Protein AF-A0A7V3K488-F1 (afdb_monomer_lite)

Foldseek 3Di:
DDDDPVVVVLVVLLVVQVVLLVCVLVPNWPVNPDDDPVQQDADPDDPRGGDHDDPVVVLVVVCVVLVVSCHDNRSHHDCVSCVVSVNNVSCVSNVD

Sequence (96 aa):
WNYSLFELVKLGQRRLNLLRAFNAREGIDARHDVPPERLFEPLRGGPSDGWAMDRGELAAAIRTYYAMNNWTPEGTPTRAVLEELGIAWVAGELGL

Secondary structure (DSSP, 8-state):
----HHHHHHHHHHHHHHHHHHHHHTT--GGG----GGGGSPP-SSTTTT----HHHHHHHHHHHHHHTTB-TTSPBPHHHHHHTT-THHHHHTT-

Radius of gyration: 17.14 Å; chains: 1; bounding box: 35×35×40 Å

pLDDT: mean 97.01, std 2.4, range [77.31, 98.62]

Structure (mmCIF, N/CA/C/O backbone):
data_AF-A0A7V3K488-F1
#
_entry.id   AF-A0A7V3K488-F1
#
loop_
_atom_site.group_PDB
_atom_site.id
_atom_site.type_symbol
_atom_site.label_atom_id
_atom_site.label_alt_id
_atom_site.label_comp_id
_atom_site.label_asym_id
_atom_site.label_entity_id
_atom_site.label_seq_id
_atom_site.pdbx_PDB_ins_code
_atom_site.Cartn_x
_atom_site.Cartn_y
_atom_site.Cartn_z
_atom_site.occupancy
_atom_site.B_iso_or_equiv
_atom_site.auth_seq_id
_atom_site.auth_comp_id
_atom_site.auth_asym_id
_atom_site.auth_atom_id
_atom_site.pdbx_PDB_model_num
ATOM 1 N N . TRP A 1 1 ? -18.580 22.145 11.915 1.00 77.31 1 TRP A N 1
ATOM 2 C CA . TRP A 1 1 ? -17.855 20.979 12.452 1.00 77.31 1 TRP A CA 1
ATOM 3 C C . TRP A 1 1 ? -16.462 21.432 12.840 1.00 77.31 1 TRP A C 1
ATOM 5 O O . TRP A 1 1 ? -15.891 22.219 12.096 1.00 77.31 1 TRP A O 1
ATOM 15 N N . ASN A 1 2 ? -15.964 20.999 13.998 1.00 91.75 2 ASN A N 1
ATOM 16 C CA . ASN A 1 2 ? -14.631 21.339 14.492 1.00 91.75 2 ASN A CA 1
ATOM 17 C C . ASN A 1 2 ? -13.790 20.058 14.492 1.00 91.75 2 ASN A C 1
ATOM 19 O O . ASN A 1 2 ? -14.037 19.188 15.320 1.00 91.75 2 ASN A O 1
ATOM 23 N N . TYR A 1 3 ? -12.881 19.927 13.527 1.00 95.69 3 TYR A N 1
ATOM 24 C CA . TYR A 1 3 ? -12.012 18.761 13.363 1.00 95.69 3 TYR A CA 1
ATOM 25 C C . TYR A 1 3 ? -10.551 19.187 13.424 1.00 95.69 3 TYR A C 1
ATOM 27 O O . TYR A 1 3 ? -10.154 20.176 12.807 1.00 95.69 3 TYR A O 1
ATOM 35 N N . SER A 1 4 ? -9.743 18.398 14.118 1.00 97.88 4 SER A N 1
ATOM 36 C CA . SER A 1 4 ? -8.288 18.476 14.078 1.00 97.88 4 SER A CA 1
ATOM 37 C C . SER A 1 4 ? -7.728 17.790 12.828 1.00 97.88 4 SER A C 1
ATOM 39 O O . SER A 1 4 ? -8.346 16.901 12.238 1.00 97.88 4 SER A O 1
ATOM 41 N N . LEU A 1 5 ? -6.500 18.152 12.448 1.00 97.38 5 LEU A N 1
ATOM 42 C CA . LEU A 1 5 ? -5.783 17.466 11.371 1.00 97.38 5 LEU A CA 1
ATOM 43 C C . LEU A 1 5 ? -5.623 15.964 11.657 1.00 97.38 5 LEU A C 1
ATOM 45 O O . LEU A 1 5 ? -5.762 15.147 10.752 1.00 97.38 5 LEU A O 1
ATOM 49 N N . PHE A 1 6 ? -5.379 15.598 12.917 1.00 96.81 6 PHE A N 1
ATOM 50 C CA . PHE A 1 6 ? -5.259 14.203 13.333 1.00 96.81 6 PHE A CA 1
ATOM 51 C C . PHE A 1 6 ? -6.538 13.406 13.040 1.00 96.81 6 PHE A C 1
ATOM 53 O O . PHE A 1 6 ? -6.473 12.321 12.461 1.00 96.81 6 PHE A O 1
ATOM 60 N N . GLU A 1 7 ? -7.708 13.960 13.366 1.00 97.12 7 GLU A N 1
ATOM 61 C CA . GLU A 1 7 ? -8.997 13.316 13.088 1.00 97.12 7 GLU A CA 1
ATOM 62 C C . GLU A 1 7 ? -9.255 13.166 11.587 1.00 97.12 7 GLU A C 1
ATOM 64 O O . GLU A 1 7 ? -9.755 12.129 11.149 1.00 97.12 7 GLU A O 1
ATOM 69 N N . LEU A 1 8 ? -8.864 14.158 10.781 1.00 97.69 8 LEU A N 1
ATOM 70 C CA . LEU A 1 8 ? -8.974 14.081 9.322 1.00 97.69 8 LEU A CA 1
ATOM 71 C C . LEU A 1 8 ? -8.063 12.993 8.735 1.00 97.69 8 LEU A C 1
ATOM 73 O O . LEU A 1 8 ? -8.491 12.235 7.862 1.00 97.69 8 LEU A O 1
ATOM 77 N N . VAL A 1 9 ? -6.835 12.859 9.243 1.00 97.19 9 VAL A N 1
ATOM 78 C CA . VAL A 1 9 ? -5.918 11.780 8.843 1.00 97.19 9 VAL A CA 1
ATOM 79 C C . VAL A 1 9 ? -6.493 10.414 9.227 1.00 97.19 9 VAL A C 1
ATOM 81 O O . VAL A 1 9 ? -6.518 9.507 8.393 1.00 97.19 9 VAL A O 1
ATOM 84 N N . LYS A 1 10 ? -7.038 10.267 10.443 1.00 97.25 10 LYS A N 1
ATOM 85 C CA . LYS A 1 10 ? -7.697 9.025 10.879 1.00 97.25 10 LYS A CA 1
ATOM 86 C C . LYS A 1 10 ? -8.933 8.684 10.053 1.00 97.25 10 LYS A C 1
ATOM 88 O O . LYS A 1 10 ? -9.146 7.515 9.734 1.00 97.25 10 LYS A O 1
ATOM 93 N N . LEU A 1 11 ? -9.713 9.682 9.644 1.00 97.75 11 LEU A N 1
ATOM 94 C CA . LEU A 1 11 ? -10.832 9.484 8.726 1.00 97.75 11 LEU A CA 1
ATOM 95 C C . LEU A 1 11 ? -10.355 8.935 7.371 1.00 97.75 11 LEU A C 1
ATOM 97 O O . LEU A 1 11 ? -10.936 7.975 6.859 1.00 97.75 11 LEU A O 1
ATOM 101 N N . GLY A 1 12 ? -9.278 9.499 6.817 1.00 98.06 12 GLY A N 1
ATOM 102 C CA . GLY A 1 12 ? -8.649 9.000 5.593 1.00 98.06 12 GLY A CA 1
ATOM 103 C C . GLY A 1 12 ? -8.153 7.560 5.738 1.00 98.06 12 GLY A C 1
ATOM 104 O O . GLY A 1 12 ? -8.447 6.720 4.886 1.00 98.06 12 GLY A O 1
ATOM 105 N N . GLN A 1 13 ? -7.484 7.250 6.852 1.00 98.19 13 GLN A N 1
ATOM 106 C CA . GLN A 1 13 ? -6.995 5.905 7.162 1.00 98.19 13 GLN A CA 1
ATOM 107 C C . GLN A 1 13 ? -8.149 4.892 7.265 1.00 98.19 13 GLN A C 1
ATOM 109 O O . GLN A 1 13 ? -8.069 3.811 6.677 1.00 98.19 13 GLN A O 1
ATOM 114 N N . ARG A 1 14 ? -9.259 5.249 7.929 1.00 98.62 14 ARG A N 1
ATOM 115 C CA . ARG A 1 14 ? -10.481 4.425 7.991 1.00 98.62 14 ARG A CA 1
ATOM 116 C C . ARG A 1 14 ? -11.045 4.151 6.601 1.00 98.62 14 ARG A C 1
ATOM 118 O O . ARG A 1 14 ? -11.332 3.002 6.276 1.00 98.62 14 ARG A O 1
ATOM 125 N N . ARG A 1 15 ? -11.171 5.188 5.766 1.00 98.50 15 ARG A N 1
ATOM 126 C CA . ARG A 1 15 ? -11.663 5.046 4.388 1.00 98.50 15 ARG A CA 1
ATOM 127 C C . ARG A 1 15 ? -10.768 4.119 3.566 1.00 98.50 15 ARG A C 1
ATOM 129 O O . ARG A 1 15 ? -11.288 3.249 2.875 1.00 98.50 15 ARG A O 1
ATOM 136 N N . LEU A 1 16 ? -9.448 4.290 3.644 1.00 98.44 16 LEU A N 1
ATOM 137 C CA . LEU A 1 16 ? -8.492 3.447 2.925 1.00 98.44 16 LEU A CA 1
ATOM 138 C C . LEU A 1 16 ? -8.630 1.972 3.327 1.00 98.44 16 LEU A C 1
ATOM 140 O O . LEU A 1 16 ? -8.704 1.110 2.456 1.00 98.44 16 LEU A O 1
ATOM 144 N N . ASN A 1 17 ? -8.729 1.689 4.629 1.00 98.56 17 ASN A N 1
ATOM 145 C CA . ASN A 1 17 ? -8.867 0.321 5.129 1.00 98.56 17 ASN A CA 1
ATOM 146 C C . ASN A 1 17 ? -10.210 -0.312 4.744 1.00 98.56 17 ASN A C 1
ATOM 148 O O . ASN A 1 17 ? -10.233 -1.491 4.415 1.00 98.56 17 ASN A O 1
ATOM 152 N N . LEU A 1 18 ? -11.306 0.454 4.697 1.00 98.50 18 LEU A N 1
ATOM 153 C CA . LEU A 1 18 ? -12.591 -0.048 4.192 1.00 98.50 18 LEU A CA 1
ATOM 154 C C . LEU A 1 18 ? -12.526 -0.422 2.707 1.00 98.50 18 LEU A C 1
ATOM 156 O O . LEU A 1 18 ? -13.009 -1.484 2.325 1.00 98.50 18 LEU A O 1
ATOM 160 N N . LEU A 1 19 ? -11.908 0.421 1.873 1.00 98.19 19 LEU A N 1
ATOM 161 C CA . LEU A 1 19 ? -11.725 0.120 0.449 1.00 98.19 19 LEU A CA 1
ATOM 162 C C . LEU A 1 19 ? -10.835 -1.109 0.251 1.00 98.19 19 LEU A C 1
ATOM 164 O O . LEU A 1 19 ? -11.139 -1.964 -0.578 1.00 98.19 19 LEU A O 1
ATOM 168 N N . ARG A 1 20 ? -9.758 -1.224 1.035 1.00 98.19 20 ARG A N 1
ATOM 169 C CA . ARG A 1 20 ? -8.862 -2.377 0.955 1.00 98.19 20 ARG A CA 1
ATOM 170 C C . ARG A 1 20 ? -9.526 -3.662 1.447 1.00 98.19 20 ARG A C 1
ATOM 172 O O . ARG A 1 20 ? -9.356 -4.694 0.812 1.00 98.19 20 ARG A O 1
ATOM 179 N N . ALA A 1 21 ? -10.307 -3.598 2.523 1.00 98.19 21 ALA A N 1
ATOM 180 C CA . ALA A 1 21 ? -11.076 -4.734 3.020 1.00 98.19 21 ALA A CA 1
ATOM 181 C C . ALA A 1 21 ? -12.126 -5.198 2.003 1.00 98.19 21 ALA A C 1
ATOM 183 O O . ALA A 1 21 ? -12.231 -6.391 1.743 1.00 98.19 21 ALA A O 1
ATOM 184 N N . PHE A 1 22 ? -12.852 -4.269 1.372 1.00 98.31 22 PHE A N 1
ATOM 185 C CA . PHE A 1 22 ? -13.761 -4.614 0.280 1.00 98.31 22 PHE A CA 1
ATOM 186 C C . PHE A 1 22 ? -13.020 -5.372 -0.829 1.00 98.31 22 PHE A C 1
ATOM 188 O O . PHE A 1 22 ? -13.408 -6.480 -1.172 1.00 98.31 22 PHE A O 1
ATOM 195 N N . ASN A 1 23 ? -11.904 -4.825 -1.319 1.00 98.00 23 ASN A N 1
ATOM 196 C CA . ASN A 1 23 ? -11.082 -5.474 -2.340 1.00 98.00 23 ASN A CA 1
ATOM 197 C C . ASN A 1 23 ? -10.637 -6.889 -1.926 1.00 98.00 23 ASN A C 1
ATOM 199 O O . ASN A 1 23 ? -10.793 -7.818 -2.713 1.00 98.00 23 ASN A O 1
ATOM 203 N N . ALA A 1 24 ? -10.149 -7.062 -0.694 1.00 96.94 24 ALA A N 1
ATOM 204 C CA . ALA A 1 24 ? -9.721 -8.363 -0.177 1.00 96.94 24 ALA A CA 1
ATOM 205 C C . ALA A 1 24 ? -10.869 -9.383 -0.148 1.00 96.94 24 ALA A C 1
ATOM 207 O O . ALA A 1 24 ? -10.691 -10.520 -0.582 1.00 96.94 24 ALA A O 1
ATOM 208 N N . ARG A 1 25 ? -12.065 -8.966 0.289 1.00 97.19 25 ARG A N 1
ATOM 209 C CA . ARG A 1 25 ? -13.269 -9.809 0.282 1.00 97.19 25 ARG A CA 1
ATOM 210 C C . ARG A 1 25 ? -13.649 -10.260 -1.131 1.00 97.19 25 ARG A C 1
ATOM 212 O O . ARG A 1 25 ? -14.048 -11.403 -1.319 1.00 97.19 25 ARG A O 1
ATOM 219 N N . GLU A 1 26 ? -13.490 -9.382 -2.119 1.00 97.31 26 GLU A N 1
ATOM 220 C CA . GLU A 1 26 ? -13.758 -9.687 -3.532 1.00 97.31 26 GLU A CA 1
ATOM 221 C C . GLU A 1 26 ? -12.587 -10.411 -4.238 1.00 97.31 26 GLU A C 1
ATOM 223 O O . GLU A 1 26 ? -12.632 -10.630 -5.448 1.00 97.31 26 GLU A O 1
ATOM 228 N N . GLY A 1 27 ? -11.533 -10.800 -3.509 1.00 95.62 27 GLY A N 1
ATOM 229 C CA . GLY A 1 27 ? -10.413 -11.589 -4.036 1.00 95.62 27 GLY A CA 1
ATOM 230 C C . GLY A 1 27 ? -9.259 -10.781 -4.642 1.00 95.62 27 GLY A C 1
ATOM 231 O O . GLY A 1 27 ? -8.359 -11.366 -5.249 1.00 95.62 27 GLY A O 1
ATOM 232 N N . ILE A 1 28 ? -9.250 -9.457 -4.473 1.00 97.00 28 ILE A N 1
ATOM 233 C CA . ILE A 1 28 ? -8.112 -8.606 -4.833 1.00 97.00 28 ILE A CA 1
ATOM 234 C C . ILE A 1 28 ? -7.098 -8.609 -3.687 1.00 97.00 28 ILE A C 1
ATOM 236 O O . ILE A 1 28 ? -7.371 -8.152 -2.579 1.00 97.00 28 ILE A O 1
ATOM 240 N N . ASP A 1 29 ? -5.895 -9.071 -3.995 1.00 95.00 29 ASP A N 1
ATOM 241 C CA . ASP A 1 29 ? -4.773 -9.210 -3.067 1.00 95.00 29 ASP A CA 1
ATOM 242 C C . ASP A 1 29 ? -3.481 -8.582 -3.621 1.00 95.00 29 ASP A C 1
ATOM 244 O O . ASP A 1 29 ? -3.479 -7.927 -4.666 1.00 95.00 29 ASP A O 1
ATOM 248 N N . ALA A 1 30 ? -2.357 -8.819 -2.941 1.00 95.75 30 ALA A N 1
ATOM 249 C CA . ALA A 1 30 ? -1.035 -8.321 -3.320 1.00 95.75 30 ALA A CA 1
ATOM 250 C C . ALA A 1 30 ? -0.607 -8.619 -4.769 1.00 95.75 30 ALA A C 1
ATOM 252 O O . ALA A 1 30 ? 0.207 -7.883 -5.321 1.00 95.75 30 ALA A O 1
ATOM 253 N N . ARG A 1 31 ? -1.158 -9.652 -5.426 1.00 95.75 31 ARG A N 1
ATOM 254 C CA . ARG A 1 31 ? -0.836 -9.969 -6.832 1.00 95.75 31 ARG A CA 1
ATOM 255 C C . ARG A 1 31 ? -1.375 -8.921 -7.805 1.00 95.75 31 ARG A C 1
ATOM 257 O O . ARG A 1 31 ? -0.905 -8.845 -8.935 1.00 95.75 31 ARG A O 1
ATOM 264 N N . HIS A 1 32 ? -2.358 -8.135 -7.370 1.00 96.69 32 HIS A N 1
ATOM 265 C CA . HIS A 1 32 ? -3.008 -7.101 -8.167 1.00 96.69 32 HIS A CA 1
ATOM 266 C C . HIS A 1 32 ? -2.380 -5.717 -7.968 1.00 96.69 32 HIS A C 1
ATOM 268 O O . HIS A 1 32 ? -2.650 -4.810 -8.752 1.00 96.69 32 HIS A O 1
ATOM 274 N N . ASP A 1 33 ? -1.515 -5.544 -6.965 1.00 96.19 33 ASP A N 1
ATOM 275 C CA . ASP A 1 33 ? -0.802 -4.287 -6.717 1.00 96.19 33 ASP A CA 1
ATOM 276 C C . ASP A 1 33 ? 0.454 -4.186 -7.597 1.00 96.19 33 ASP A C 1
ATOM 278 O O . ASP A 1 33 ? 1.570 -3.977 -7.127 1.00 96.19 33 ASP A O 1
ATOM 282 N N . VAL A 1 34 ? 0.265 -4.354 -8.906 1.00 94.31 34 VAL A N 1
ATOM 283 C CA . VAL A 1 34 ? 1.325 -4.304 -9.916 1.00 94.31 34 VAL A CA 1
ATOM 284 C C . VAL A 1 34 ? 1.000 -3.242 -10.970 1.00 94.31 34 VAL A C 1
ATOM 286 O O . VAL A 1 34 ? -0.126 -3.189 -11.470 1.00 94.31 34 VAL A O 1
ATOM 289 N N . PRO A 1 35 ? 1.948 -2.358 -11.321 1.00 95.62 35 PRO A N 1
ATOM 290 C CA . PRO A 1 35 ? 1.732 -1.382 -12.371 1.00 95.62 35 PRO A 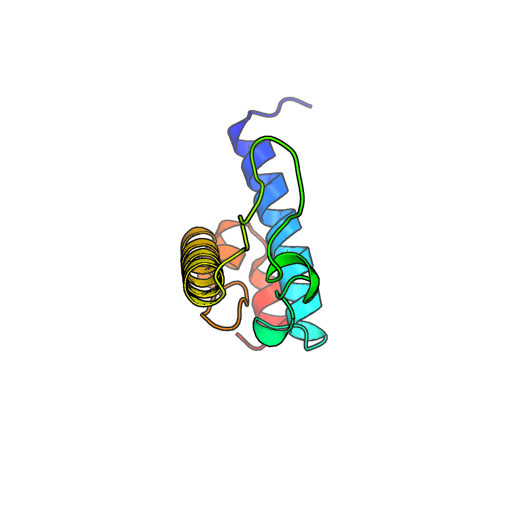CA 1
ATOM 291 C C . PRO A 1 35 ? 1.853 -2.024 -13.765 1.00 95.62 35 PRO A C 1
ATOM 293 O O . PRO A 1 35 ? 2.340 -3.148 -13.899 1.00 95.62 35 PRO A O 1
ATOM 296 N N . PRO A 1 36 ? 1.462 -1.302 -14.829 1.00 96.38 36 PRO A N 1
ATOM 297 C CA . PRO A 1 36 ? 1.640 -1.767 -16.199 1.00 96.38 36 PRO A CA 1
ATOM 298 C C . PRO A 1 36 ? 3.107 -2.037 -16.560 1.00 96.38 36 PRO A C 1
ATOM 300 O O . PRO A 1 36 ? 4.000 -1.281 -16.174 1.00 96.38 36 PRO A O 1
ATOM 303 N N . GLU A 1 37 ? 3.322 -3.039 -17.416 1.00 96.50 37 GLU A N 1
ATOM 304 C CA . GLU A 1 37 ? 4.645 -3.504 -17.867 1.00 96.50 37 GLU A CA 1
ATOM 305 C C . GLU A 1 37 ? 5.547 -2.392 -18.429 1.00 96.50 37 GLU A C 1
ATOM 307 O O . GLU A 1 37 ? 6.751 -2.376 -18.186 1.00 96.50 37 GLU A O 1
ATOM 312 N N . ARG A 1 38 ? 4.946 -1.387 -19.075 1.00 95.88 38 ARG A N 1
ATOM 313 C CA . ARG A 1 38 ? 5.640 -0.222 -19.643 1.00 95.88 38 ARG A CA 1
ATOM 314 C C . ARG A 1 38 ? 6.499 0.548 -18.630 1.00 95.88 38 ARG A C 1
ATOM 316 O O . ARG A 1 38 ? 7.429 1.230 -19.039 1.00 95.88 38 ARG A O 1
ATOM 323 N N . LEU A 1 39 ? 6.189 0.499 -17.331 1.00 96.12 39 LEU A N 1
ATOM 324 C CA . LEU A 1 39 ? 6.994 1.202 -16.320 1.00 96.12 39 LEU A CA 1
ATOM 325 C C . LEU A 1 39 ? 8.346 0.528 -16.045 1.00 96.12 39 LEU A C 1
ATOM 327 O O . LEU A 1 39 ? 9.239 1.178 -15.506 1.00 96.12 39 LEU A O 1
ATOM 331 N N . PHE A 1 40 ? 8.500 -0.742 -16.420 1.00 97.19 40 PHE A N 1
ATOM 332 C CA . PHE A 1 40 ? 9.750 -1.495 -16.287 1.00 97.19 40 PHE A CA 1
ATOM 333 C C . PHE A 1 40 ? 10.615 -1.424 -17.554 1.00 97.19 40 PHE A C 1
ATOM 335 O O . PHE A 1 40 ? 11.707 -1.986 -17.593 1.00 97.19 40 PHE A O 1
ATOM 342 N N . GLU A 1 41 ? 10.142 -0.742 -18.597 1.00 97.62 41 GLU A N 1
ATOM 343 C CA . GLU A 1 41 ? 10.920 -0.470 -19.800 1.00 97.62 41 GLU A CA 1
ATOM 344 C C . GLU A 1 41 ? 11.686 0.855 -19.647 1.00 97.62 41 GLU A C 1
ATOM 346 O O . GLU A 1 41 ? 11.126 1.825 -19.127 1.00 97.62 41 GLU A O 1
ATOM 351 N N . PRO A 1 42 ? 12.941 0.941 -20.126 1.00 97.56 42 PRO A N 1
ATOM 352 C CA . PRO A 1 42 ? 13.699 2.184 -20.090 1.00 97.56 42 PRO A CA 1
ATOM 353 C C . PRO A 1 42 ? 12.997 3.316 -20.844 1.00 97.56 42 PRO A C 1
ATOM 355 O O . PRO A 1 42 ? 12.635 3.182 -22.020 1.00 97.56 42 PRO A O 1
ATOM 358 N N . LEU A 1 43 ? 12.847 4.455 -20.171 1.00 96.81 43 LEU A N 1
ATOM 359 C CA . LEU A 1 43 ? 12.368 5.690 -20.780 1.00 96.81 43 LEU A CA 1
ATOM 360 C C . LEU A 1 43 ? 13.324 6.160 -21.884 1.00 96.81 43 LEU A C 1
ATOM 362 O O . LEU A 1 43 ? 14.514 5.852 -21.864 1.00 96.81 43 LEU A O 1
ATOM 366 N N . ARG A 1 44 ? 12.789 6.925 -22.843 1.00 96.56 44 ARG A N 1
ATOM 367 C CA . ARG A 1 44 ? 13.550 7.477 -23.971 1.00 96.56 44 ARG A CA 1
ATOM 368 C C . ARG A 1 44 ? 13.474 9.000 -24.004 1.00 96.56 44 ARG A C 1
ATOM 370 O O . ARG A 1 44 ? 12.387 9.559 -24.148 1.00 96.56 44 ARG A O 1
ATOM 377 N N . GLY A 1 45 ? 14.633 9.644 -23.960 1.00 96.00 45 GLY A N 1
ATOM 378 C CA . GLY A 1 45 ? 14.821 11.088 -24.038 1.00 96.00 45 GLY A CA 1
ATOM 379 C C . GLY A 1 45 ? 14.610 11.837 -22.718 1.00 96.00 45 GLY A C 1
ATOM 380 O O . GLY A 1 45 ? 14.027 11.339 -21.756 1.00 96.00 45 GLY A O 1
ATOM 381 N N . GLY A 1 46 ? 15.077 13.087 -22.698 1.00 96.69 46 GLY A N 1
ATOM 382 C CA . GLY A 1 46 ? 14.982 13.969 -21.534 1.00 96.69 46 GLY A CA 1
ATOM 383 C C . GLY A 1 46 ? 15.901 13.569 -20.366 1.00 96.69 46 GLY A C 1
ATOM 384 O O . GLY A 1 46 ? 16.771 12.717 -20.520 1.00 96.69 46 GLY A O 1
ATOM 385 N N . PRO A 1 47 ? 15.737 14.196 -19.186 1.00 97.44 47 PRO A N 1
ATOM 386 C CA . PRO A 1 47 ? 16.624 13.979 -18.036 1.00 97.44 47 PRO A CA 1
ATOM 387 C C . PRO A 1 47 ? 16.548 12.588 -17.392 1.00 97.44 47 PRO A C 1
ATOM 389 O O . PRO A 1 47 ? 17.462 12.209 -16.670 1.00 97.44 47 PRO A O 1
ATOM 392 N N . SER A 1 48 ? 15.463 11.844 -17.617 1.00 96.12 48 SER A N 1
ATOM 393 C CA . SER A 1 48 ? 15.261 10.489 -17.088 1.00 96.12 48 SER A CA 1
ATOM 394 C C . SER A 1 48 ? 15.454 9.407 -18.157 1.00 96.12 48 SER A C 1
ATOM 396 O O . SER A 1 48 ? 14.916 8.310 -18.013 1.00 96.12 48 SER A O 1
ATOM 398 N N . ASP A 1 49 ? 16.153 9.723 -19.250 1.00 97.50 49 ASP A N 1
ATOM 399 C CA . ASP A 1 49 ? 16.493 8.763 -20.303 1.00 97.50 49 ASP A CA 1
ATOM 400 C C . ASP A 1 49 ? 17.196 7.531 -19.717 1.00 97.50 49 ASP A C 1
ATOM 402 O O . ASP A 1 49 ? 18.064 7.642 -18.849 1.00 97.50 49 ASP A O 1
ATOM 406 N N . GLY A 1 50 ? 16.783 6.344 -20.155 1.00 97.25 50 GLY A N 1
ATOM 407 C CA . GLY A 1 50 ? 17.308 5.073 -19.662 1.00 97.25 50 GLY A CA 1
ATOM 408 C C . GLY A 1 50 ? 16.796 4.631 -18.286 1.00 97.25 50 GLY A C 1
ATOM 409 O O . GLY A 1 50 ? 17.025 3.480 -17.916 1.00 97.25 50 GLY A O 1
ATOM 410 N N . TRP A 1 51 ? 16.083 5.478 -17.532 1.00 97.75 51 TRP A N 1
ATOM 411 C CA . TRP A 1 51 ? 15.486 5.061 -16.261 1.00 97.75 51 TRP A CA 1
ATOM 412 C C . TRP A 1 51 ? 14.343 4.072 -16.502 1.00 97.75 51 TRP A C 1
ATOM 414 O O . TRP A 1 51 ? 13.492 4.293 -17.363 1.00 97.75 51 TRP A O 1
ATOM 424 N N . ALA A 1 52 ? 14.307 3.010 -15.705 1.00 97.69 52 ALA A N 1
ATOM 425 C CA . ALA A 1 52 ? 13.220 2.048 -15.634 1.00 97.69 52 ALA A CA 1
ATOM 426 C C . ALA A 1 52 ? 12.937 1.742 -14.163 1.00 97.69 52 ALA A C 1
ATOM 428 O O . ALA A 1 52 ? 13.845 1.785 -13.330 1.00 97.69 52 ALA A O 1
ATOM 429 N N . MET A 1 53 ? 11.691 1.405 -13.846 1.00 97.44 53 MET A N 1
ATOM 430 C CA . MET A 1 53 ? 11.358 0.892 -12.524 1.00 97.44 53 MET A CA 1
ATOM 431 C C . MET A 1 53 ? 12.006 -0.481 -12.323 1.00 97.44 53 MET A C 1
ATOM 433 O O . MET A 1 53 ? 11.955 -1.324 -13.217 1.00 97.44 53 MET A O 1
ATOM 437 N N . ASP A 1 54 ? 12.568 -0.730 -11.140 1.00 97.50 54 ASP A N 1
ATOM 438 C CA . ASP A 1 54 ? 13.033 -2.063 -10.762 1.00 97.50 54 ASP A CA 1
ATOM 439 C C . ASP A 1 54 ? 11.922 -2.857 -10.055 1.00 97.50 54 ASP A C 1
ATOM 441 O O . ASP A 1 54 ? 11.212 -2.3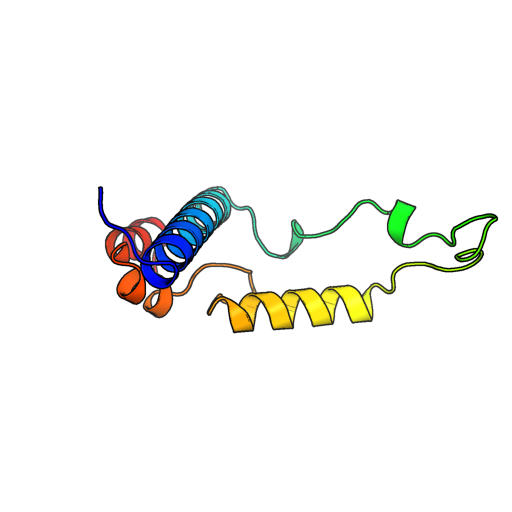52 -9.180 1.00 97.50 54 ASP A O 1
ATOM 445 N N . ARG A 1 55 ? 11.759 -4.131 -10.433 1.00 97.00 55 ARG A N 1
ATOM 446 C CA . ARG A 1 55 ? 10.712 -5.000 -9.864 1.00 97.00 55 ARG A CA 1
ATOM 447 C C . ARG A 1 55 ? 11.001 -5.390 -8.421 1.00 97.00 55 ARG A C 1
ATOM 449 O O . ARG A 1 55 ? 10.064 -5.520 -7.633 1.00 97.00 55 ARG A O 1
ATOM 456 N N . GLY A 1 56 ? 12.269 -5.606 -8.080 1.00 97.25 56 GLY A N 1
ATOM 457 C CA . GLY A 1 56 ? 12.691 -5.970 -6.731 1.00 97.25 56 GLY A CA 1
ATOM 458 C C . GLY A 1 56 ? 12.489 -4.816 -5.754 1.00 97.25 56 GLY A C 1
ATOM 459 O O . GLY A 1 56 ? 11.906 -5.013 -4.684 1.00 97.25 56 GLY A O 1
ATOM 460 N N . GLU A 1 57 ? 12.894 -3.610 -6.152 1.00 97.62 57 GLU A N 1
ATOM 461 C CA . GLU A 1 57 ? 12.673 -2.375 -5.400 1.00 97.62 57 GLU A CA 1
ATOM 462 C C . GLU A 1 57 ? 11.182 -2.091 -5.221 1.00 97.62 57 GLU A C 1
ATOM 464 O O . GLU A 1 57 ? 10.746 -1.836 -4.096 1.00 97.62 57 GLU A O 1
ATOM 469 N N . LEU A 1 58 ? 10.374 -2.220 -6.281 1.00 97.31 58 LEU A N 1
ATOM 470 C CA . LEU A 1 58 ? 8.923 -2.058 -6.178 1.00 97.31 58 LEU A CA 1
ATOM 471 C C . LEU A 1 58 ? 8.312 -3.071 -5.199 1.00 97.31 58 LEU A C 1
ATOM 473 O O . LEU A 1 58 ? 7.546 -2.691 -4.314 1.00 97.31 58 LEU A O 1
ATOM 477 N N . ALA A 1 59 ? 8.666 -4.354 -5.315 1.00 96.62 59 ALA A N 1
ATOM 478 C CA . ALA A 1 59 ? 8.155 -5.387 -4.419 1.00 96.62 59 ALA A CA 1
ATOM 479 C C . ALA A 1 59 ? 8.555 -5.125 -2.956 1.00 96.62 59 ALA A C 1
ATOM 481 O O . ALA A 1 59 ? 7.764 -5.362 -2.041 1.00 96.62 59 ALA A O 1
ATOM 482 N N . ALA A 1 60 ? 9.769 -4.624 -2.713 1.00 97.75 60 ALA A N 1
ATOM 483 C CA 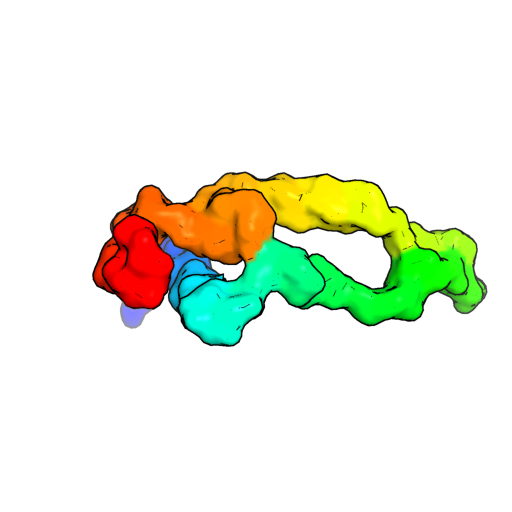. ALA A 1 60 ? 10.207 -4.215 -1.382 1.00 97.75 60 ALA A CA 1
ATOM 484 C C . ALA A 1 60 ? 9.423 -2.998 -0.866 1.00 97.75 60 ALA A C 1
ATOM 486 O O . ALA A 1 60 ? 8.984 -3.005 0.285 1.00 97.75 60 ALA A O 1
ATOM 487 N N . ALA A 1 61 ? 9.190 -1.994 -1.713 1.00 97.88 61 ALA A N 1
ATOM 488 C CA . ALA A 1 61 ? 8.409 -0.811 -1.369 1.00 97.88 61 ALA A CA 1
ATOM 489 C C . ALA A 1 61 ? 6.956 -1.163 -1.011 1.00 97.88 61 ALA A C 1
ATOM 491 O O . ALA A 1 61 ? 6.442 -0.663 -0.010 1.00 97.88 61 ALA A O 1
ATOM 492 N N . ILE A 1 62 ? 6.319 -2.074 -1.756 1.00 98.00 62 ILE A N 1
ATOM 493 C CA . ILE A 1 62 ? 4.962 -2.564 -1.463 1.00 98.00 62 ILE A CA 1
ATOM 494 C C . ILE A 1 62 ? 4.911 -3.250 -0.091 1.00 98.00 62 ILE A C 1
ATOM 496 O O . ILE A 1 62 ? 4.050 -2.920 0.724 1.00 98.00 62 ILE A O 1
ATOM 500 N N . ARG A 1 63 ? 5.863 -4.145 0.217 1.00 97.94 63 ARG A N 1
ATOM 501 C CA . ARG A 1 63 ? 5.924 -4.801 1.539 1.00 97.94 63 ARG A CA 1
ATOM 502 C C . ARG A 1 63 ? 6.092 -3.792 2.674 1.00 97.94 63 ARG A C 1
ATOM 504 O O . ARG A 1 63 ? 5.411 -3.898 3.692 1.00 97.94 63 ARG A O 1
ATOM 511 N N . THR A 1 64 ? 6.967 -2.804 2.492 1.00 98.50 64 THR A N 1
ATOM 512 C CA . THR A 1 64 ? 7.148 -1.712 3.458 1.00 98.50 64 THR A CA 1
ATOM 513 C C . THR A 1 64 ? 5.849 -0.933 3.646 1.00 98.50 64 THR A C 1
ATOM 515 O O . THR A 1 64 ? 5.443 -0.681 4.778 1.00 98.50 64 THR A O 1
ATOM 518 N N . TYR A 1 65 ? 5.151 -0.607 2.557 1.00 98.38 65 TYR A N 1
ATOM 519 C CA . TYR A 1 65 ? 3.878 0.102 2.616 1.00 98.38 65 TYR A CA 1
ATOM 520 C C . TYR A 1 65 ? 2.799 -0.693 3.364 1.00 98.38 65 TYR A C 1
ATOM 522 O O . TYR A 1 65 ? 2.087 -0.122 4.191 1.00 98.38 65 TYR A O 1
ATOM 530 N N . TYR A 1 66 ? 2.689 -2.006 3.147 1.00 98.50 66 TYR A N 1
ATOM 531 C CA . TYR A 1 66 ? 1.757 -2.845 3.909 1.00 98.50 66 TYR A CA 1
ATOM 532 C C . TYR A 1 66 ? 2.075 -2.840 5.402 1.00 98.50 66 TYR A C 1
ATOM 534 O O . TYR A 1 66 ? 1.173 -2.633 6.213 1.00 98.50 66 TYR A O 1
ATOM 542 N N . ALA A 1 67 ? 3.351 -2.983 5.768 1.00 98.25 67 ALA A N 1
ATOM 543 C CA . ALA A 1 67 ? 3.776 -2.927 7.163 1.00 98.25 67 ALA A CA 1
ATOM 544 C C . ALA A 1 67 ? 3.432 -1.573 7.810 1.00 98.25 67 ALA A C 1
ATOM 546 O O . ALA A 1 67 ? 2.896 -1.538 8.915 1.00 98.25 67 ALA A O 1
ATOM 547 N N . MET A 1 68 ? 3.650 -0.459 7.100 1.00 98.06 68 MET A N 1
ATOM 548 C CA . MET A 1 68 ? 3.279 0.884 7.570 1.00 98.06 68 MET A CA 1
ATOM 549 C C . MET A 1 68 ? 1.771 1.044 7.809 1.00 98.06 68 MET A C 1
ATOM 551 O O . MET A 1 68 ? 1.370 1.799 8.692 1.00 98.06 68 MET A O 1
ATOM 555 N N . ASN A 1 69 ? 0.934 0.344 7.040 1.00 97.81 69 ASN A N 1
ATOM 556 C CA . ASN A 1 69 ? -0.521 0.354 7.207 1.00 97.81 69 ASN A CA 1
ATOM 557 C C . ASN A 1 69 ? -1.032 -0.729 8.170 1.00 97.81 69 ASN A C 1
ATOM 559 O O . ASN A 1 69 ? -2.239 -0.816 8.396 1.00 97.81 69 ASN A O 1
ATOM 563 N N . ASN A 1 70 ? -0.131 -1.527 8.750 1.00 97.94 70 ASN A N 1
ATOM 564 C CA . ASN A 1 70 ? -0.449 -2.676 9.591 1.00 97.94 70 ASN A CA 1
ATOM 565 C C . ASN A 1 70 ? -1.353 -3.698 8.867 1.00 97.94 70 ASN A C 1
ATOM 567 O O . ASN A 1 70 ? -2.381 -4.147 9.385 1.00 97.94 70 ASN A O 1
ATOM 571 N N . TRP A 1 71 ? -0.989 -4.012 7.622 1.00 98.25 71 TRP A N 1
ATOM 572 C CA . TRP A 1 71 ? -1.624 -5.019 6.766 1.00 98.25 71 TRP A CA 1
ATOM 573 C C . TRP A 1 71 ? -0.801 -6.312 6.736 1.00 98.25 71 TRP A C 1
ATOM 575 O O . TRP A 1 71 ? 0.391 -6.313 7.045 1.00 98.25 71 TRP A O 1
ATOM 585 N N . THR A 1 72 ? -1.431 -7.419 6.350 1.00 97.62 72 THR A N 1
ATOM 586 C CA . THR A 1 72 ? -0.745 -8.697 6.118 1.00 97.62 72 THR A CA 1
ATOM 587 C C . THR A 1 72 ? 0.133 -8.634 4.855 1.00 97.62 72 THR A C 1
ATOM 589 O O . THR A 1 72 ? -0.040 -7.728 4.032 1.00 97.62 72 THR A O 1
ATOM 592 N N . PRO A 1 73 ? 1.061 -9.589 4.642 1.00 96.94 73 PRO A N 1
ATOM 593 C CA . PRO A 1 73 ? 1.839 -9.679 3.401 1.00 96.94 73 PRO A CA 1
ATOM 594 C C . PRO A 1 73 ? 0.993 -9.806 2.122 1.00 96.94 73 PRO A C 1
ATOM 596 O O . PRO A 1 73 ? 1.436 -9.400 1.052 1.00 96.94 73 PRO A O 1
ATOM 599 N N . GLU A 1 74 ? -0.236 -10.313 2.231 1.00 95.50 74 GLU A N 1
ATOM 600 C CA . GLU A 1 74 ? -1.222 -10.413 1.145 1.00 95.50 74 GLU A CA 1
ATOM 601 C C . GLU A 1 74 ? -1.933 -9.072 0.879 1.00 95.50 74 GLU A C 1
ATOM 603 O O . GLU A 1 74 ? -2.743 -8.954 -0.042 1.00 95.50 74 GLU A O 1
ATOM 608 N N . GLY A 1 75 ? -1.628 -8.045 1.677 1.00 96.62 75 GLY A N 1
ATOM 609 C CA . GLY A 1 75 ? -2.186 -6.703 1.582 1.00 96.62 75 GLY A CA 1
ATOM 610 C C . GLY A 1 75 ? -3.570 -6.565 2.216 1.00 96.62 75 GLY A C 1
ATOM 611 O O . GLY A 1 75 ? -4.310 -5.660 1.838 1.00 96.62 75 GLY A O 1
ATOM 612 N N . THR A 1 76 ? -3.944 -7.440 3.153 1.00 97.75 76 THR A N 1
ATOM 613 C CA . THR A 1 76 ? -5.239 -7.367 3.854 1.00 97.75 76 THR A CA 1
ATOM 614 C C . THR A 1 76 ? -5.098 -6.586 5.166 1.00 97.75 76 THR A C 1
ATOM 616 O O . THR A 1 76 ? -4.154 -6.846 5.914 1.00 97.75 76 THR A O 1
ATOM 619 N N . PRO A 1 77 ? -6.004 -5.646 5.503 1.00 98.31 77 PRO A N 1
ATOM 620 C CA . PRO A 1 77 ? -6.002 -4.993 6.810 1.00 98.31 77 PRO A CA 1
ATOM 621 C C . PRO A 1 77 ? -6.074 -5.998 7.960 1.00 98.31 77 PRO A C 1
ATOM 623 O O . PRO A 1 77 ? -6.932 -6.877 7.963 1.00 98.31 77 PRO A O 1
ATOM 626 N N . THR A 1 78 ? -5.195 -5.870 8.953 1.00 98.44 78 THR A N 1
ATOM 627 C CA . THR A 1 78 ? -5.237 -6.741 10.135 1.00 98.44 78 THR A CA 1
ATOM 628 C C . THR A 1 78 ? -6.402 -6.380 11.057 1.00 98.44 78 THR A C 1
ATOM 630 O O . THR A 1 78 ? -6.864 -5.238 11.099 1.00 98.44 78 THR A O 1
ATOM 633 N N . ARG A 1 79 ? -6.837 -7.331 11.890 1.00 98.44 79 ARG A N 1
ATOM 634 C CA . ARG A 1 79 ? -7.816 -7.075 12.958 1.00 98.44 79 ARG A CA 1
ATOM 635 C C . ARG A 1 79 ? -7.425 -5.881 13.842 1.00 98.44 79 ARG A C 1
ATOM 637 O O . ARG A 1 79 ? -8.273 -5.046 14.139 1.00 98.44 79 ARG A O 1
ATOM 644 N N . ALA A 1 80 ? -6.139 -5.752 14.175 1.00 98.25 80 ALA A N 1
ATOM 645 C CA . ALA A 1 80 ? -5.629 -4.677 15.025 1.00 98.25 80 ALA A CA 1
ATOM 646 C C . ALA A 1 80 ? -5.899 -3.274 14.449 1.00 98.25 80 ALA A C 1
ATOM 648 O O . ALA A 1 80 ? -6.404 -2.408 15.161 1.00 98.25 80 ALA A O 1
ATOM 649 N N . VAL A 1 81 ? -5.622 -3.041 13.157 1.00 98.44 81 VAL A N 1
ATOM 650 C CA . VAL A 1 81 ? -5.874 -1.722 12.545 1.00 98.44 81 VAL A CA 1
ATOM 651 C C . VAL A 1 81 ? -7.370 -1.445 12.365 1.00 98.44 81 VAL A C 1
ATOM 653 O O . VAL A 1 81 ? -7.812 -0.302 12.477 1.00 98.44 81 VAL A O 1
ATOM 656 N N . LEU A 1 82 ? -8.183 -2.481 12.137 1.00 98.50 82 LEU A N 1
ATOM 657 C CA . LEU A 1 82 ? -9.640 -2.342 12.040 1.00 98.50 82 LEU A CA 1
ATOM 658 C C . LEU A 1 82 ? -10.266 -1.951 13.388 1.00 98.50 82 LEU A C 1
ATOM 660 O O . LEU A 1 82 ? -11.157 -1.098 13.428 1.00 98.50 82 LEU A O 1
ATOM 664 N N . GLU A 1 83 ? -9.779 -2.532 14.485 1.00 98.19 83 GLU A N 1
ATOM 665 C CA . GLU A 1 83 ? -10.171 -2.169 15.850 1.00 98.19 83 GLU A CA 1
ATOM 666 C C . GLU A 1 83 ? -9.748 -0.737 16.192 1.00 98.19 83 GLU A C 1
ATOM 668 O O . GLU A 1 83 ? -10.590 0.060 16.609 1.00 98.19 83 GLU A O 1
ATOM 673 N N . GLU A 1 84 ? -8.493 -0.371 15.915 1.00 97.75 84 GLU A N 1
ATOM 674 C CA . GLU A 1 84 ? -7.972 0.987 16.123 1.00 97.75 84 GLU A CA 1
ATOM 675 C C . GLU A 1 84 ? -8.814 2.052 15.399 1.00 97.75 84 GLU A C 1
ATOM 677 O O . GLU A 1 84 ? -9.070 3.139 15.922 1.00 97.75 84 GLU A O 1
ATOM 682 N N . LEU A 1 85 ? -9.276 1.746 14.185 1.00 98.06 85 LEU A N 1
ATOM 683 C CA . LEU A 1 85 ? -10.052 2.671 13.361 1.00 98.06 85 LEU A CA 1
ATOM 684 C C . LEU A 1 85 ? -11.552 2.674 13.691 1.00 98.06 85 LEU A C 1
ATOM 686 O O . LEU A 1 85 ? -12.294 3.464 13.096 1.00 98.06 85 LEU A O 1
ATOM 690 N N . GLY A 1 86 ? -12.009 1.850 14.638 1.00 97.94 86 GLY A N 1
ATOM 691 C CA . GLY A 1 86 ? -13.414 1.759 15.043 1.00 97.94 86 GLY A CA 1
ATOM 692 C C . GLY A 1 86 ? -14.311 1.071 14.008 1.00 97.94 86 GLY A C 1
ATOM 693 O O . GLY A 1 86 ? -15.500 1.368 13.930 1.00 97.94 86 GLY A O 1
ATOM 694 N N . ILE A 1 87 ? -13.745 0.182 13.188 1.00 98.31 87 ILE A N 1
ATOM 695 C CA . ILE A 1 87 ? -14.444 -0.603 12.156 1.00 98.31 87 ILE A CA 1
ATOM 696 C C . ILE A 1 87 ? -14.226 -2.110 12.359 1.00 98.31 87 ILE A C 1
ATOM 698 O O . ILE A 1 87 ? -14.157 -2.874 11.402 1.00 98.31 87 ILE A O 1
ATOM 702 N N . ALA A 1 88 ? -14.140 -2.552 13.617 1.00 98.19 88 ALA A N 1
ATOM 703 C CA . ALA A 1 88 ? -13.855 -3.940 13.993 1.00 98.19 88 ALA A CA 1
ATOM 704 C C . ALA A 1 88 ? -14.817 -4.974 13.372 1.00 98.19 88 ALA A C 1
ATOM 706 O O . ALA A 1 88 ? -14.422 -6.109 13.124 1.00 98.19 88 ALA A O 1
ATOM 707 N N . TRP A 1 89 ? -16.062 -4.585 13.073 1.00 98.25 89 TRP A N 1
ATOM 708 C CA . TRP A 1 89 ? -17.051 -5.446 12.410 1.00 98.25 89 TRP A CA 1
ATOM 709 C C . TRP A 1 89 ? -16.579 -5.956 11.038 1.00 98.25 89 TRP A C 1
ATOM 711 O O . TRP A 1 89 ? -16.940 -7.059 10.640 1.00 98.25 89 TRP A O 1
ATOM 721 N N . VAL A 1 90 ? -15.709 -5.206 10.353 1.00 98.31 90 VAL A N 1
ATOM 722 C CA . VAL A 1 90 ? -15.120 -5.591 9.061 1.00 98.31 90 VAL A CA 1
ATOM 723 C C . VAL A 1 90 ? -14.263 -6.852 9.184 1.00 98.31 90 VAL A C 1
ATOM 725 O O . VAL A 1 90 ? -14.177 -7.621 8.236 1.00 98.31 90 VAL 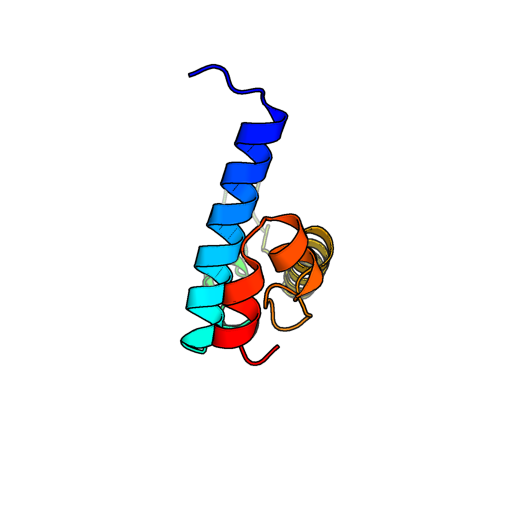A O 1
ATOM 728 N N . ALA A 1 91 ? -13.663 -7.110 10.351 1.00 97.50 91 ALA A N 1
ATOM 729 C CA . ALA A 1 91 ? -12.883 -8.327 10.561 1.00 97.50 91 ALA A CA 1
ATOM 730 C C . ALA A 1 91 ? -13.748 -9.590 10.393 1.00 97.50 91 ALA A C 1
ATOM 732 O O . ALA A 1 91 ? -13.276 -10.577 9.840 1.00 97.50 91 ALA A O 1
ATOM 733 N N . GLY A 1 92 ? -15.026 -9.535 10.793 1.00 96.44 92 GLY A N 1
ATOM 734 C CA . GLY A 1 92 ? -15.978 -10.631 10.585 1.00 96.44 92 GLY A CA 1
ATOM 735 C C . GLY A 1 92 ? -16.287 -10.879 9.106 1.00 96.44 92 GLY A C 1
ATOM 736 O O . GLY A 1 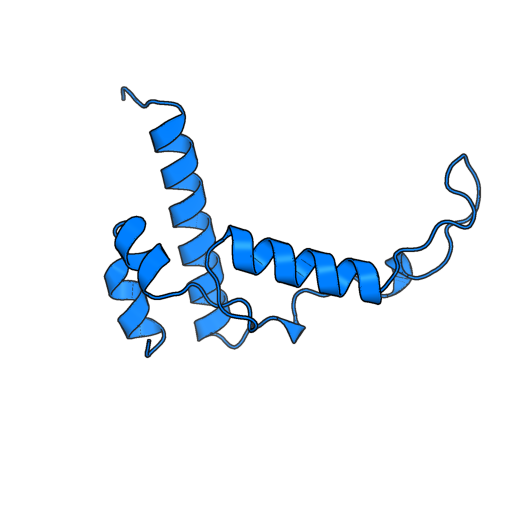92 ? -16.318 -12.028 8.679 1.00 96.44 92 GLY A O 1
ATOM 737 N N . GLU A 1 93 ? -16.427 -9.814 8.311 1.00 96.31 93 GLU A N 1
ATOM 738 C CA . GLU A 1 93 ? -16.633 -9.895 6.853 1.00 96.31 93 GLU A CA 1
ATOM 739 C C . GLU A 1 93 ? -15.423 -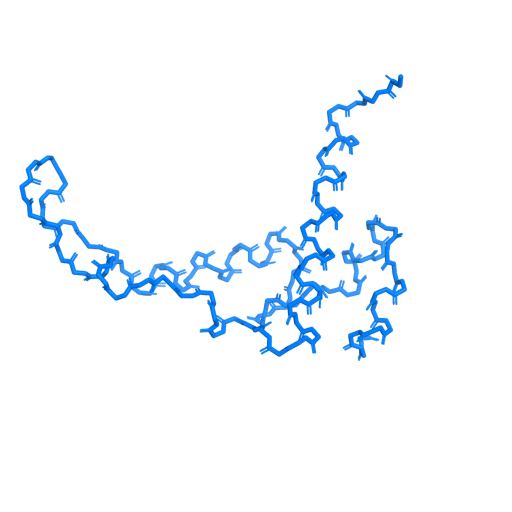10.487 6.112 1.00 96.31 93 GLU A C 1
ATOM 741 O O . GLU A 1 93 ? -15.567 -11.031 5.019 1.00 96.31 93 GLU A O 1
ATOM 746 N N . LEU A 1 94 ? -14.228 -10.371 6.700 1.00 95.38 94 LEU A N 1
ATOM 747 C CA . LEU A 1 94 ? -12.976 -10.906 6.161 1.00 95.38 94 LEU A CA 1
ATOM 748 C C . LEU A 1 94 ? -12.611 -12.296 6.707 1.00 95.38 94 LEU A C 1
ATOM 750 O O . LEU A 1 94 ? -11.636 -12.882 6.246 1.00 95.38 94 LEU A O 1
ATOM 754 N N . GLY A 1 95 ? -13.354 -12.820 7.688 1.00 94.06 95 GLY A N 1
ATOM 755 C CA . GLY A 1 95 ? -13.012 -14.078 8.359 1.00 94.06 95 GLY A CA 1
ATOM 756 C C . GLY A 1 95 ? -11.716 -14.023 9.184 1.00 94.06 95 GLY A C 1
ATOM 757 O O . GLY A 1 95 ? -11.052 -15.050 9.330 1.00 94.06 95 GLY A O 1
ATOM 758 N N . LEU A 1 96 ? -11.344 -12.836 9.682 1.00 91.44 96 LEU A N 1
ATOM 759 C CA . LEU A 1 96 ? -10.173 -12.589 10.544 1.00 91.44 96 LEU A CA 1
ATOM 760 C C . LEU A 1 96 ? -10.486 -12.782 12.034 1.00 91.44 96 LEU A C 1
ATOM 762 O O . LEU A 1 96 ? -11.662 -12.989 12.398 1.00 91.44 96 LEU A O 1
#